Protein AF-A0AAJ6B720-F1 (afdb_monomer_lite)

Foldseek 3Di:
DDDDPDDPPPPPPPPPPVPPVVVVPPDPPPLLDDDPPDDPVSVVVNVVVVVVVVVVVVVVVVVVVVVVVVVD

Organism: NCBI:txid3121371

pLDDT: mean 73.32, std 17.74, range [37.72, 95.38]

Structure (mmCIF, N/CA/C/O backbone):
data_AF-A0AAJ6B720-F1
#
_entry.id   AF-A0AAJ6B720-F1
#
loop_
_atom_site.group_PDB
_atom_site.id
_atom_site.type_symbol
_atom_site.label_atom_id
_atom_site.label_alt_id
_atom_site.label_comp_id
_atom_site.label_asym_id
_atom_site.label_entity_id
_atom_site.label_seq_id
_atom_site.pdbx_PDB_ins_code
_atom_site.Cartn_x
_atom_site.Cartn_y
_atom_site.Cartn_z
_atom_site.occupancy
_atom_site.B_iso_or_equiv
_atom_site.auth_seq_id
_atom_site.auth_comp_id
_atom_site.auth_asym_id
_atom_site.auth_atom_id
_atom_site.pdbx_PDB_model_num
ATOM 1 N N . MET A 1 1 ? -36.763 -2.307 -63.839 1.00 37.72 1 MET A N 1
ATOM 2 C CA . MET A 1 1 ? -36.811 -2.196 -62.366 1.00 37.72 1 MET A CA 1
ATOM 3 C C . MET A 1 1 ? -35.453 -2.609 -61.831 1.00 37.72 1 MET A C 1
ATOM 5 O O . MET A 1 1 ? -35.177 -3.797 -61.818 1.00 37.72 1 MET A O 1
ATOM 9 N N . SER A 1 2 ? -34.606 -1.652 -61.450 1.00 39.44 2 SER A N 1
ATOM 10 C CA . SER A 1 2 ? -33.385 -1.938 -60.687 1.00 39.44 2 SER A CA 1
ATOM 11 C C . SER A 1 2 ? -33.478 -1.186 -59.374 1.00 39.44 2 SER A C 1
ATOM 13 O O . SER A 1 2 ? -33.624 0.033 -59.358 1.00 39.44 2 SER A O 1
ATOM 15 N N . ILE A 1 3 ? -33.478 -1.946 -58.288 1.00 54.09 3 ILE A N 1
ATOM 16 C CA . ILE A 1 3 ? -33.610 -1.467 -56.921 1.00 54.09 3 ILE A CA 1
ATOM 17 C C . ILE A 1 3 ? -32.197 -1.097 -56.464 1.00 54.09 3 ILE A C 1
ATOM 19 O O . ILE A 1 3 ? -31.321 -1.957 -56.399 1.00 54.09 3 ILE A O 1
ATOM 23 N N . THR A 1 4 ? -31.941 0.182 -56.203 1.00 53.19 4 THR A N 1
ATOM 24 C CA . THR A 1 4 ? -30.715 0.634 -55.538 1.00 53.19 4 THR A CA 1
ATOM 25 C C . THR A 1 4 ? -30.801 0.265 -54.062 1.00 53.19 4 THR A C 1
ATOM 27 O O . THR A 1 4 ? -31.576 0.866 -53.319 1.00 53.19 4 THR A O 1
ATOM 30 N N . PHE A 1 5 ? -30.009 -0.712 -53.628 1.00 49.56 5 PHE A N 1
ATOM 31 C CA . PHE A 1 5 ? -29.805 -0.979 -52.208 1.00 49.56 5 PHE A CA 1
ATOM 32 C C . PHE A 1 5 ? -28.852 0.081 -51.648 1.00 49.56 5 PHE A C 1
ATOM 34 O O . PHE A 1 5 ? -27.641 0.033 -51.855 1.00 49.56 5 PHE A O 1
ATOM 41 N N . PHE A 1 6 ? -29.424 1.078 -50.977 1.00 53.62 6 PHE A N 1
ATOM 42 C CA . PHE A 1 6 ? -28.683 2.017 -50.146 1.00 53.62 6 PHE A CA 1
ATOM 43 C C . PHE A 1 6 ? -28.211 1.247 -48.908 1.00 53.62 6 PHE A C 1
ATOM 45 O O . PHE A 1 6 ? -29.038 0.781 -48.130 1.00 53.62 6 PHE A O 1
ATOM 52 N N . ASN A 1 7 ? -26.900 1.049 -48.770 1.00 50.41 7 ASN A N 1
ATOM 53 C CA . ASN A 1 7 ? -26.303 0.312 -47.659 1.00 50.41 7 ASN A CA 1
ATOM 54 C C . ASN A 1 7 ? -25.896 1.326 -46.567 1.00 50.41 7 ASN A C 1
ATOM 56 O O . ASN A 1 7 ? -24.945 2.079 -46.783 1.00 50.41 7 ASN A O 1
ATOM 60 N N . PRO A 1 8 ? -26.603 1.424 -45.425 1.00 50.69 8 PRO A N 1
ATOM 6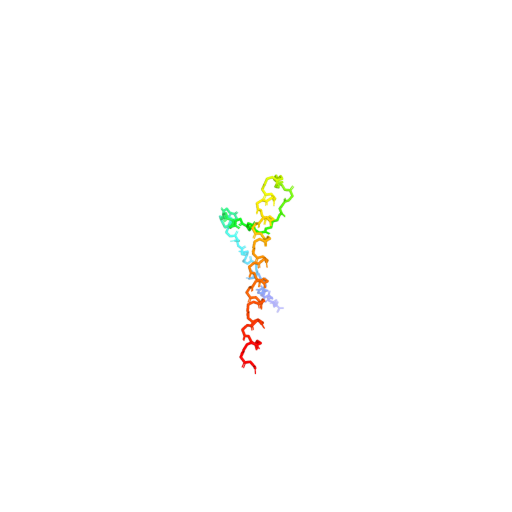1 C CA . PRO A 1 8 ? -26.344 2.449 -44.406 1.00 50.69 8 PRO A CA 1
ATOM 62 C C . PRO A 1 8 ? -25.164 2.109 -43.472 1.00 50.69 8 PRO A C 1
ATOM 64 O O . PRO A 1 8 ? -24.887 2.846 -42.523 1.00 50.69 8 PRO A O 1
ATOM 67 N N . ASP A 1 9 ? -24.444 1.018 -43.738 1.00 47.00 9 ASP A N 1
ATOM 68 C CA . ASP A 1 9 ? -23.468 0.442 -42.806 1.00 47.00 9 ASP A CA 1
ATOM 69 C C . ASP A 1 9 ? -22.070 1.094 -42.845 1.00 47.00 9 ASP A C 1
ATOM 71 O O . ASP A 1 9 ? -21.137 0.670 -42.172 1.00 47.00 9 ASP A O 1
ATOM 75 N N . LEU A 1 10 ? -21.903 2.193 -43.589 1.00 46.81 10 LEU A N 1
ATOM 76 C CA . LEU A 1 10 ? -20.647 2.958 -43.612 1.00 46.81 10 LEU A CA 1
ATOM 77 C C . LEU A 1 10 ? -20.561 4.048 -42.527 1.00 46.81 10 LEU A C 1
ATOM 79 O O . LEU A 1 10 ? -19.744 4.963 -42.627 1.00 46.81 10 LEU A O 1
ATOM 83 N N . SER A 1 11 ? -21.413 3.993 -41.500 1.00 50.03 11 SER A N 1
ATOM 84 C CA . SER A 1 11 ? -21.481 5.026 -40.454 1.00 50.03 11 SER A CA 1
ATOM 85 C C . SER A 1 11 ? -20.878 4.624 -39.101 1.00 50.03 11 SER A C 1
ATOM 87 O O . SER A 1 11 ? -20.726 5.490 -38.240 1.00 50.03 11 SER A O 1
ATOM 89 N N . GLN A 1 12 ? -20.453 3.368 -38.910 1.00 49.72 12 GLN A N 1
ATOM 90 C CA . GLN A 1 12 ? -19.932 2.894 -37.615 1.00 49.72 12 GLN A CA 1
ATOM 91 C C . GLN A 1 12 ? -18.403 2.848 -37.482 1.00 49.72 12 GLN A C 1
ATOM 93 O O . GLN A 1 12 ? -17.890 2.474 -36.433 1.00 49.72 12 GLN A O 1
ATOM 98 N N . ALA A 1 13 ? -17.649 3.305 -38.481 1.00 49.41 13 ALA A N 1
ATOM 99 C CA . ALA A 1 13 ? -16.194 3.424 -38.383 1.00 49.41 13 ALA A CA 1
ATOM 100 C C . ALA A 1 13 ? -15.748 4.880 -38.175 1.00 49.41 13 ALA A C 1
ATOM 102 O O . ALA A 1 13 ? -14.770 5.334 -38.764 1.00 49.41 13 ALA A O 1
ATOM 103 N N . ARG A 1 14 ? -16.443 5.653 -37.328 1.00 49.47 14 ARG A N 1
ATOM 104 C CA . ARG A 1 14 ? -15.797 6.831 -36.734 1.00 49.47 14 ARG A CA 1
ATOM 105 C C . ARG A 1 14 ? -14.876 6.318 -35.649 1.00 49.47 14 ARG A C 1
ATOM 107 O O . ARG A 1 14 ? -15.264 6.180 -34.495 1.00 49.47 14 ARG A O 1
ATOM 114 N N . PHE A 1 15 ? -13.669 5.986 -36.096 1.00 50.50 15 PHE A N 1
ATOM 115 C CA . PHE A 1 15 ? -12.483 5.835 -35.282 1.00 50.50 15 PHE A CA 1
ATOM 116 C C . PHE A 1 15 ? -12.576 6.807 -34.115 1.00 50.50 15 PHE A C 1
ATOM 118 O O . PHE A 1 15 ? -12.528 8.027 -34.279 1.00 50.50 15 PHE A O 1
ATOM 125 N N . ASN A 1 16 ? -12.759 6.232 -32.934 1.00 52.19 16 ASN A N 1
ATOM 126 C CA . ASN A 1 16 ? -12.422 6.860 -31.683 1.00 52.19 16 ASN A CA 1
ATOM 127 C C . ASN A 1 16 ? -10.912 7.102 -31.784 1.00 52.19 16 ASN A C 1
ATOM 129 O O . ASN A 1 16 ? -10.118 6.219 -31.460 1.00 52.19 16 ASN A O 1
ATOM 133 N N . VAL A 1 17 ? -10.523 8.229 -32.396 1.00 57.94 17 VAL A N 1
ATOM 134 C CA . VAL A 1 17 ? -9.147 8.719 -32.430 1.00 57.94 17 VAL A CA 1
ATOM 135 C C . VAL A 1 17 ? -8.855 9.053 -30.984 1.00 57.94 17 VAL A C 1
ATOM 137 O O . VAL A 1 17 ? -9.072 10.168 -30.521 1.00 57.94 17 VAL A O 1
ATOM 140 N N . LYS A 1 18 ? -8.503 8.003 -30.244 1.00 60.59 18 LYS A N 1
ATOM 141 C CA . LYS A 1 18 ? -8.080 8.046 -28.863 1.00 60.59 18 LYS A CA 1
ATOM 142 C C . LYS A 1 18 ? -6.900 8.995 -28.891 1.00 60.59 18 LYS A C 1
ATOM 144 O O . LYS A 1 18 ? -5.862 8.662 -29.454 1.00 60.59 18 LYS A O 1
ATOM 149 N N . ASP A 1 19 ? -7.180 10.213 -28.445 1.00 66.12 19 ASP A N 1
ATOM 150 C CA . ASP A 1 19 ? -6.325 11.385 -28.511 1.00 66.12 19 ASP A CA 1
ATOM 151 C C . ASP A 1 19 ? -4.879 10.948 -28.282 1.00 66.12 19 ASP A C 1
ATOM 153 O O . ASP A 1 19 ? -4.545 10.476 -27.197 1.00 66.12 19 ASP A O 1
ATOM 157 N N . VAL A 1 20 ? -4.037 10.998 -29.317 1.00 66.88 20 VAL A N 1
ATOM 158 C CA . VAL A 1 20 ? -2.646 10.518 -29.237 1.00 66.88 20 VAL A CA 1
ATOM 159 C C . VAL A 1 20 ? -1.906 11.267 -28.122 1.00 66.88 20 VAL A C 1
ATOM 161 O O . VAL A 1 20 ? -1.005 10.720 -27.493 1.00 66.88 20 VAL A O 1
ATOM 164 N N . LEU A 1 21 ? -2.366 12.479 -27.788 1.00 66.88 21 LEU A N 1
ATOM 165 C CA . LEU A 1 21 ? -1.882 13.292 -26.675 1.00 66.88 21 LEU A CA 1
ATOM 166 C C . LEU A 1 21 ? -2.283 12.735 -25.299 1.00 66.88 21 LEU A C 1
ATOM 168 O O . LEU A 1 21 ? -1.579 12.953 -24.314 1.00 66.88 21 LEU A O 1
ATOM 172 N N . SER A 1 22 ? -3.373 11.968 -25.209 1.00 63.09 22 SER A N 1
ATOM 173 C CA . SER A 1 22 ? -3.783 11.285 -23.976 1.00 63.09 22 SER A CA 1
ATOM 174 C C . SER A 1 22 ? -2.811 10.178 -23.561 1.00 63.09 22 SER A C 1
ATOM 176 O O . SER A 1 22 ? -2.650 9.950 -22.365 1.00 63.09 22 SER A O 1
ATOM 178 N N . SER A 1 23 ? -2.091 9.565 -24.507 1.00 63.88 23 SER A N 1
ATOM 179 C CA . SER A 1 23 ? -1.011 8.608 -24.221 1.00 63.88 23 SER A CA 1
ATOM 180 C C . SER A 1 23 ? 0.215 9.260 -23.574 1.00 63.88 23 SER A C 1
ATOM 182 O O . SER A 1 23 ? 0.995 8.572 -22.923 1.00 63.88 23 SER A O 1
ATOM 184 N N . PHE A 1 24 ? 0.375 10.580 -23.715 1.00 70.75 24 PHE A N 1
ATOM 185 C CA . PHE A 1 24 ? 1.437 11.352 -23.061 1.00 70.75 24 PHE A CA 1
ATOM 186 C C . PHE A 1 24 ? 1.019 11.918 -21.703 1.00 70.75 24 PHE A C 1
ATOM 188 O O . PHE A 1 24 ? 1.854 12.490 -20.995 1.00 70.75 24 PHE A O 1
ATOM 195 N N . ARG A 1 25 ? -0.254 11.771 -21.301 1.00 67.50 25 ARG A N 1
ATOM 196 C CA . ARG A 1 25 ? -0.638 12.049 -19.916 1.00 67.50 25 ARG A CA 1
ATOM 197 C C . ARG A 1 25 ? 0.095 11.028 -19.063 1.00 67.50 25 ARG A C 1
ATOM 199 O O . ARG A 1 25 ? -0.219 9.843 -19.125 1.00 67.50 25 ARG A O 1
ATOM 206 N N . LYS A 1 26 ? 1.089 11.496 -18.300 1.00 57.31 26 LYS A N 1
ATOM 207 C CA . LYS A 1 26 ? 1.769 10.691 -17.285 1.00 57.31 26 LYS A CA 1
ATOM 208 C C . LYS A 1 26 ? 0.679 10.059 -16.432 1.00 57.31 26 LYS A C 1
ATOM 210 O O . LYS A 1 26 ? 0.004 10.766 -15.684 1.00 57.31 26 LYS A O 1
ATOM 215 N N . GLN A 1 27 ? 0.457 8.758 -16.611 1.00 63.28 27 GLN A N 1
ATOM 216 C CA . GLN A 1 27 ? -0.397 8.018 -15.700 1.00 63.28 27 GLN A CA 1
ATOM 217 C C . GLN A 1 27 ? 0.180 8.254 -14.304 1.00 63.28 27 GLN A C 1
ATOM 219 O O . GLN A 1 27 ? 1.411 8.213 -14.166 1.00 63.28 27 GLN A O 1
ATOM 224 N N . PRO A 1 28 ? -0.654 8.580 -13.300 1.00 57.62 28 PRO A N 1
ATOM 225 C CA . PRO A 1 28 ? -0.168 8.618 -11.934 1.00 57.62 28 PRO A CA 1
ATOM 226 C C . PRO A 1 28 ? 0.530 7.283 -11.706 1.00 57.62 28 PRO A C 1
ATOM 228 O O . PRO A 1 28 ? -0.049 6.232 -11.979 1.00 57.62 28 PRO A O 1
ATOM 231 N N . LEU A 1 29 ? 1.816 7.347 -11.355 1.00 56.97 29 LEU A N 1
ATOM 232 C CA . LEU A 1 29 ? 2.599 6.163 -11.050 1.00 56.97 29 LEU A CA 1
ATOM 233 C C . LEU A 1 29 ? 1.780 5.415 -9.998 1.00 56.97 29 LEU A C 1
ATOM 235 O O . LEU A 1 29 ? 1.552 5.962 -8.918 1.00 56.97 29 LEU A O 1
ATOM 239 N N . GLU A 1 30 ? 1.244 4.247 -10.344 1.00 63.62 30 GLU A N 1
ATOM 240 C CA . GLU A 1 30 ? 0.583 3.383 -9.372 1.00 63.62 30 GLU A CA 1
ATOM 241 C C . GLU A 1 30 ? 1.686 2.911 -8.429 1.00 63.62 30 GLU A C 1
ATOM 243 O O . GLU A 1 30 ? 2.339 1.901 -8.675 1.00 63.62 30 GLU A O 1
ATOM 248 N N . LYS A 1 31 ? 1.963 3.734 -7.409 1.00 63.19 31 LYS A N 1
ATOM 249 C CA . LYS A 1 31 ? 3.067 3.572 -6.456 1.00 63.19 31 LYS A CA 1
ATOM 250 C C . LYS A 1 31 ? 2.993 2.254 -5.692 1.00 63.19 31 LYS A C 1
ATOM 252 O O . LYS A 1 31 ? 3.987 1.832 -5.127 1.00 63.19 31 LYS A O 1
ATOM 257 N N . ASP A 1 32 ? 1.843 1.593 -5.726 1.00 65.56 32 ASP A N 1
ATOM 258 C CA . ASP A 1 32 ? 1.584 0.380 -4.960 1.00 65.56 32 ASP A CA 1
ATOM 259 C C . ASP A 1 32 ? 1.867 -0.908 -5.751 1.00 65.56 32 ASP A C 1
ATOM 261 O O . ASP A 1 32 ? 1.662 -2.005 -5.229 1.00 65.56 32 ASP A O 1
ATOM 265 N N . GLN A 1 33 ? 2.313 -0.812 -7.010 1.00 77.69 33 GLN A N 1
ATOM 266 C CA . GLN A 1 33 ? 2.621 -1.978 -7.841 1.00 77.69 33 GLN A CA 1
ATOM 267 C C . GLN A 1 33 ? 4.112 -2.081 -8.138 1.00 77.69 33 GLN A C 1
ATOM 269 O O . GLN A 1 33 ? 4.708 -1.188 -8.739 1.00 77.69 33 GLN A O 1
ATOM 274 N N . ILE A 1 34 ? 4.685 -3.232 -7.783 1.00 80.06 34 ILE A N 1
ATOM 275 C CA . ILE A 1 34 ? 6.049 -3.588 -8.164 1.00 80.06 34 ILE A CA 1
ATOM 276 C C . ILE A 1 34 ? 6.080 -3.888 -9.665 1.00 80.06 34 ILE A C 1
ATOM 278 O O . ILE A 1 34 ? 5.334 -4.739 -10.156 1.00 80.06 34 ILE A O 1
ATOM 282 N N . ARG A 1 35 ? 6.962 -3.203 -10.392 1.00 83.12 35 ARG A N 1
ATOM 283 C CA . ARG A 1 35 ? 7.209 -3.402 -11.823 1.00 83.12 35 ARG A CA 1
ATOM 284 C C . ARG A 1 35 ? 8.554 -4.093 -12.029 1.00 83.12 35 ARG A C 1
ATOM 286 O O . ARG A 1 35 ? 9.450 -3.990 -11.196 1.00 83.12 35 ARG A O 1
ATOM 293 N N . GLY A 1 36 ? 8.687 -4.824 -13.137 1.00 80.25 36 GLY A N 1
ATOM 294 C CA . GLY A 1 36 ? 9.881 -5.630 -13.427 1.00 80.25 36 GLY A CA 1
ATOM 295 C C . GLY A 1 36 ? 11.164 -4.823 -13.664 1.00 80.25 36 GLY A C 1
ATOM 296 O O . GLY A 1 36 ? 12.238 -5.411 -13.708 1.00 80.25 36 GLY A O 1
ATOM 297 N N . ASP A 1 37 ? 11.053 -3.505 -13.824 1.00 87.81 37 ASP A N 1
ATOM 298 C CA . ASP A 1 37 ? 12.140 -2.549 -14.039 1.00 87.81 37 ASP A CA 1
ATOM 299 C C . ASP A 1 37 ? 12.567 -1.789 -12.769 1.00 87.81 37 ASP A C 1
ATOM 301 O O . ASP A 1 37 ? 13.465 -0.955 -12.846 1.00 87.81 37 ASP A O 1
ATOM 305 N N . MET A 1 38 ? 11.962 -2.080 -11.612 1.00 86.44 38 MET A N 1
ATOM 306 C CA . MET A 1 38 ? 12.280 -1.400 -10.351 1.00 86.44 38 MET A CA 1
ATOM 307 C C . MET A 1 38 ? 13.580 -1.906 -9.722 1.00 86.44 38 MET A C 1
ATOM 309 O O . MET A 1 38 ? 13.877 -3.105 -9.746 1.00 86.44 38 MET A O 1
ATOM 313 N N . THR A 1 39 ? 14.336 -1.001 -9.099 1.00 91.25 39 THR A N 1
ATOM 314 C CA . THR A 1 39 ? 15.506 -1.384 -8.301 1.00 91.25 39 THR A CA 1
ATOM 315 C C . THR A 1 39 ? 15.090 -2.015 -6.974 1.00 91.25 39 THR A C 1
ATOM 317 O O . THR A 1 39 ? 13.949 -1.902 -6.519 1.00 91.25 39 THR A O 1
ATOM 320 N N . SER A 1 40 ? 16.037 -2.684 -6.311 1.00 88.75 40 SER A N 1
ATOM 321 C CA . SER A 1 40 ? 15.784 -3.238 -4.980 1.00 88.75 40 SER A CA 1
ATOM 322 C C . SER A 1 40 ? 15.425 -2.153 -3.962 1.00 88.75 40 SER A C 1
ATOM 324 O O . SER A 1 40 ? 14.626 -2.430 -3.068 1.00 88.75 40 SER A O 1
ATOM 326 N N . GLU A 1 41 ? 15.995 -0.946 -4.069 1.00 91.19 41 GLU A N 1
ATOM 327 C CA . GLU A 1 41 ? 15.622 0.172 -3.199 1.00 91.19 41 GLU A CA 1
ATOM 328 C C . GLU A 1 41 ? 14.163 0.577 -3.426 1.00 91.19 41 GLU A C 1
ATOM 330 O O . GLU A 1 41 ? 13.391 0.637 -2.471 1.00 91.19 41 GLU A O 1
ATOM 335 N N . GLU A 1 42 ? 13.754 0.758 -4.681 1.00 85.62 42 GLU A N 1
ATOM 336 C CA . GLU A 1 42 ? 12.386 1.158 -5.023 1.00 85.62 42 GLU A CA 1
ATOM 337 C C . GLU A 1 42 ? 11.361 0.099 -4.588 1.00 85.62 42 GLU A C 1
ATOM 339 O O . GLU A 1 42 ? 10.299 0.426 -4.060 1.00 85.62 42 GLU A O 1
ATOM 344 N N . ILE A 1 43 ? 11.689 -1.189 -4.737 1.00 87.88 43 ILE A N 1
ATOM 345 C CA . ILE A 1 43 ? 10.852 -2.286 -4.232 1.00 87.88 43 ILE A CA 1
ATOM 346 C C . ILE A 1 43 ? 10.736 -2.220 -2.705 1.00 87.88 43 ILE A C 1
ATOM 348 O O . ILE A 1 43 ? 9.650 -2.426 -2.160 1.00 87.88 43 ILE A O 1
ATOM 352 N N . SER A 1 44 ? 11.837 -1.933 -2.002 1.00 89.38 44 SER A N 1
ATOM 353 C CA . SER A 1 44 ? 11.838 -1.856 -0.539 1.00 89.38 44 SER A CA 1
ATOM 354 C C . SER A 1 44 ? 10.932 -0.745 -0.007 1.00 89.38 44 SER A C 1
ATOM 356 O O . SER A 1 44 ? 10.263 -0.947 1.008 1.00 8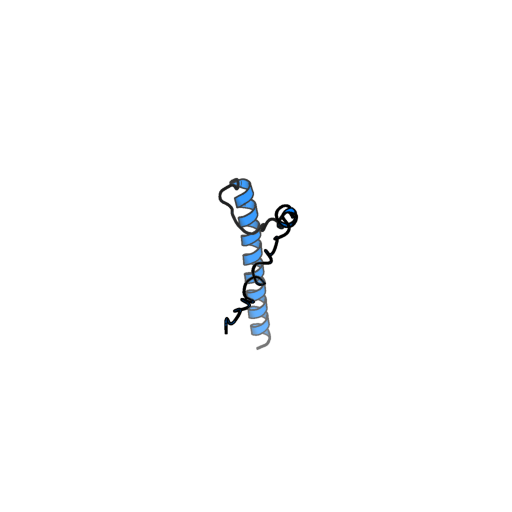9.38 44 SER A O 1
ATOM 358 N N . GLU A 1 45 ? 10.845 0.382 -0.714 1.00 88.56 45 GLU A N 1
ATOM 359 C CA . GLU A 1 45 ? 9.948 1.485 -0.366 1.00 88.56 45 GLU A CA 1
ATOM 360 C C . GLU A 1 45 ? 8.481 1.058 -0.498 1.00 88.56 45 GLU A C 1
ATOM 362 O O . GLU A 1 45 ? 7.727 1.145 0.473 1.00 88.56 45 GLU A O 1
ATOM 367 N N . VAL A 1 46 ? 8.100 0.481 -1.646 1.00 88.12 46 VAL A N 1
ATOM 368 C CA . VAL A 1 46 ? 6.726 0.003 -1.892 1.00 88.12 46 VAL A CA 1
ATOM 369 C C . VAL A 1 46 ? 6.301 -1.043 -0.861 1.00 88.12 46 VAL A C 1
ATOM 371 O O . VAL A 1 46 ? 5.193 -0.997 -0.321 1.00 88.12 46 VAL A O 1
ATOM 374 N N . VAL A 1 47 ? 7.187 -1.993 -0.555 1.00 88.88 47 VAL A N 1
ATOM 375 C CA . VAL A 1 47 ? 6.907 -3.036 0.438 1.00 88.88 47 VAL A CA 1
ATOM 376 C C . VAL A 1 47 ? 6.772 -2.437 1.839 1.00 88.88 47 VAL A C 1
ATOM 378 O O . VAL A 1 47 ? 5.857 -2.818 2.571 1.00 88.88 47 VAL A O 1
ATOM 381 N N . SER A 1 48 ? 7.633 -1.489 2.212 1.00 90.44 48 SER A N 1
ATOM 382 C CA . SER A 1 48 ? 7.585 -0.832 3.525 1.00 90.44 48 SER A CA 1
ATOM 383 C C . SER A 1 48 ? 6.272 -0.079 3.730 1.00 90.44 48 SER A C 1
ATOM 385 O O . SER A 1 48 ? 5.600 -0.272 4.748 1.00 90.44 48 SER A O 1
ATOM 387 N N . ASP A 1 49 ? 5.852 0.702 2.735 1.00 89.12 49 ASP A N 1
ATOM 388 C CA . ASP A 1 49 ? 4.586 1.438 2.766 1.00 89.12 49 ASP A CA 1
ATOM 389 C C . ASP A 1 49 ? 3.387 0.487 2.881 1.00 89.12 49 ASP A C 1
ATOM 391 O O . ASP A 1 49 ? 2.449 0.716 3.662 1.00 89.12 49 ASP A O 1
ATOM 395 N N . ARG A 1 50 ? 3.439 -0.646 2.170 1.00 89.12 50 ARG A N 1
ATOM 396 C CA . ARG A 1 50 ? 2.389 -1.664 2.234 1.00 89.12 50 ARG A CA 1
ATOM 397 C C . ARG A 1 50 ? 2.318 -2.334 3.602 1.00 89.12 50 ARG A C 1
ATOM 39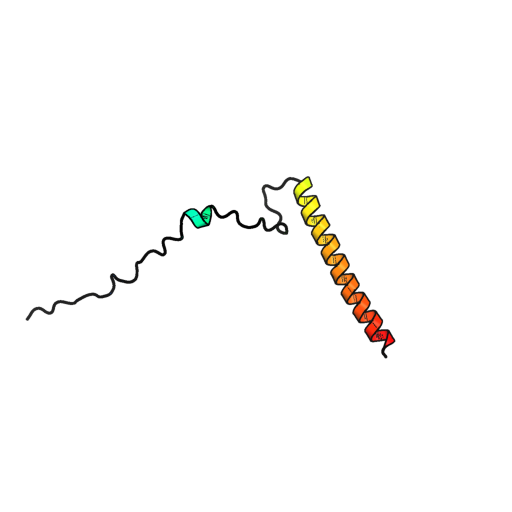9 O O . ARG A 1 50 ? 1.218 -2.508 4.127 1.00 89.12 50 ARG A O 1
ATOM 406 N N . ILE A 1 51 ? 3.460 -2.680 4.196 1.00 92.19 51 ILE A N 1
ATOM 407 C CA . ILE A 1 51 ? 3.526 -3.277 5.537 1.00 92.19 51 ILE A CA 1
ATOM 408 C C . ILE A 1 51 ? 2.916 -2.329 6.570 1.00 92.19 51 ILE A C 1
ATOM 410 O O . ILE A 1 51 ? 2.067 -2.749 7.356 1.00 92.19 51 ILE A O 1
ATOM 414 N N . ILE A 1 52 ? 3.288 -1.045 6.545 1.00 92.81 52 ILE A N 1
ATOM 415 C CA . ILE A 1 52 ? 2.742 -0.042 7.472 1.00 92.81 52 ILE A CA 1
ATOM 416 C C . ILE A 1 52 ? 1.223 0.062 7.325 1.00 92.81 52 ILE A C 1
ATOM 418 O O . ILE A 1 52 ? 0.507 0.133 8.325 1.00 92.81 52 ILE A O 1
ATOM 422 N N . THR A 1 53 ? 0.725 0.050 6.089 1.00 92.38 53 THR A N 1
ATOM 423 C CA . THR A 1 53 ? -0.713 0.106 5.805 1.00 92.38 53 THR A CA 1
ATOM 424 C C . THR A 1 53 ? -1.446 -1.089 6.407 1.00 92.38 53 THR A C 1
ATOM 426 O O . THR A 1 53 ? -2.405 -0.907 7.1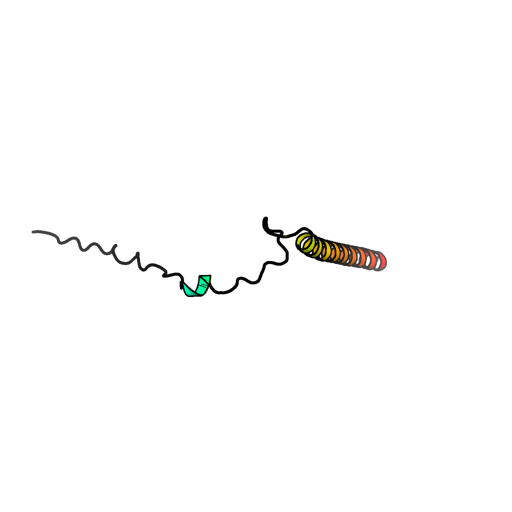54 1.00 92.38 53 THR A O 1
ATOM 429 N N . VAL A 1 54 ? -0.940 -2.303 6.177 1.00 92.94 54 VAL A N 1
ATOM 430 C CA . VAL A 1 54 ? -1.531 -3.530 6.728 1.00 92.94 54 VAL A CA 1
ATOM 431 C C . VAL A 1 54 ? -1.518 -3.512 8.257 1.00 92.94 54 VAL A C 1
ATOM 433 O O . VAL A 1 54 ? -2.516 -3.859 8.881 1.00 92.94 54 VAL A O 1
ATOM 436 N N . ILE A 1 55 ? -0.423 -3.071 8.884 1.00 93.50 55 ILE A N 1
ATOM 437 C CA . ILE A 1 55 ? -0.340 -2.977 10.350 1.00 93.50 55 ILE A CA 1
ATOM 438 C C . ILE A 1 55 ? -1.403 -2.018 10.896 1.00 93.50 55 ILE A C 1
ATOM 440 O O . ILE A 1 55 ? -2.070 -2.345 11.877 1.00 93.50 55 ILE A O 1
ATOM 444 N N . LYS A 1 56 ? -1.592 -0.857 10.260 1.00 94.00 56 LYS A N 1
ATOM 445 C CA . LYS A 1 56 ? -2.622 0.112 10.664 1.00 94.00 56 LYS A CA 1
ATOM 446 C C . LYS A 1 56 ? -4.025 -0.471 10.542 1.00 94.00 56 LYS A C 1
ATOM 448 O O . LYS A 1 56 ? -4.808 -0.350 11.476 1.00 94.00 56 LYS A O 1
ATOM 453 N N . GLU A 1 57 ? -4.332 -1.130 9.428 1.00 94.19 57 GLU A N 1
ATOM 454 C CA . GLU A 1 57 ? -5.630 -1.782 9.226 1.00 94.19 57 GLU A CA 1
ATOM 455 C C . GLU A 1 57 ? -5.904 -2.834 10.308 1.00 94.19 57 GLU A C 1
ATOM 457 O O . GLU A 1 57 ? -6.975 -2.836 10.914 1.00 94.19 57 GLU A O 1
ATOM 462 N N . GLN A 1 58 ? -4.918 -3.684 10.607 1.00 94.31 58 GLN A N 1
ATOM 463 C CA . GLN A 1 58 ? -5.038 -4.701 11.654 1.00 94.31 58 GLN A CA 1
ATOM 464 C C . GLN A 1 58 ? -5.217 -4.080 13.042 1.00 94.31 58 GLN A C 1
ATOM 466 O O . GLN A 1 58 ? -6.017 -4.570 13.838 1.00 94.31 58 GLN A O 1
ATOM 471 N N . PHE A 1 59 ? -4.511 -2.985 13.329 1.00 95.38 59 PHE A N 1
ATOM 472 C CA . PHE A 1 59 ? -4.657 -2.261 14.587 1.00 95.38 59 PHE A CA 1
ATOM 473 C C . PHE A 1 59 ? -6.060 -1.668 14.746 1.00 95.38 59 PHE A C 1
ATOM 475 O O . PHE A 1 59 ? -6.682 -1.852 15.788 1.00 95.38 59 PHE A O 1
ATOM 482 N N . GLU A 1 60 ? -6.594 -1.015 13.714 1.00 95.06 60 GLU A N 1
ATOM 483 C CA . GLU A 1 60 ? -7.943 -0.441 13.751 1.00 95.06 60 GLU A CA 1
ATOM 484 C C . GLU A 1 60 ? -9.024 -1.515 13.923 1.00 95.06 60 GLU A C 1
ATOM 486 O O . GLU A 1 60 ? -9.978 -1.331 14.682 1.00 95.06 60 GLU A O 1
ATOM 491 N N . VAL A 1 61 ? -8.868 -2.669 13.269 1.00 94.06 61 VAL A N 1
ATOM 492 C CA . VAL A 1 61 ? -9.766 -3.817 13.466 1.00 94.06 61 VAL A CA 1
ATOM 493 C C . VAL A 1 61 ? -9.670 -4.343 14.899 1.00 94.06 61 VAL A C 1
ATOM 495 O O . VAL A 1 61 ? -10.695 -4.564 15.545 1.00 94.06 61 VAL A O 1
ATOM 498 N N . ALA A 1 62 ? -8.456 -4.518 15.421 1.00 92.69 62 ALA A N 1
ATOM 499 C CA . ALA A 1 62 ? -8.242 -4.986 16.786 1.00 92.69 62 ALA A CA 1
ATOM 500 C C . ALA A 1 62 ? -8.819 -4.014 17.826 1.00 92.69 62 ALA A C 1
ATOM 502 O O . ALA A 1 62 ? -9.467 -4.457 18.773 1.00 92.69 62 ALA A O 1
ATOM 503 N N . LYS A 1 63 ? -8.647 -2.705 17.618 1.00 93.25 63 LYS A N 1
ATOM 504 C CA . LYS A 1 63 ? -9.201 -1.650 18.469 1.00 93.25 63 LYS A CA 1
ATOM 505 C C . LYS A 1 63 ? -10.726 -1.714 18.517 1.00 93.25 63 LYS A C 1
ATOM 507 O O . LYS A 1 63 ? -11.289 -1.783 19.603 1.00 93.25 63 LYS A O 1
ATOM 512 N N . LYS A 1 64 ? -11.390 -1.791 17.360 1.00 92.62 64 LYS A N 1
ATOM 513 C CA . LYS A 1 64 ? -12.855 -1.937 17.295 1.00 92.62 64 LYS A CA 1
ATOM 514 C C . LYS A 1 64 ? -13.341 -3.196 18.009 1.00 92.62 64 LYS A C 1
ATOM 516 O O . LYS A 1 64 ? -14.331 -3.155 18.728 1.00 92.62 64 LYS A O 1
ATOM 521 N N . ASN A 1 65 ? -12.633 -4.312 17.837 1.00 90.81 65 ASN A N 1
ATOM 522 C CA . ASN A 1 65 ? -12.959 -5.566 18.517 1.00 90.81 65 ASN A CA 1
ATOM 523 C C . ASN A 1 65 ? -12.748 -5.495 20.036 1.00 90.81 65 ASN A C 1
ATOM 525 O O . ASN A 1 65 ? -13.388 -6.245 20.769 1.00 90.81 65 ASN A O 1
ATOM 529 N N . PHE A 1 66 ? -11.824 -4.656 20.501 1.00 91.12 66 PHE A N 1
ATOM 530 C CA . PHE A 1 66 ? -11.595 -4.416 21.920 1.00 91.12 66 PHE A CA 1
ATOM 531 C 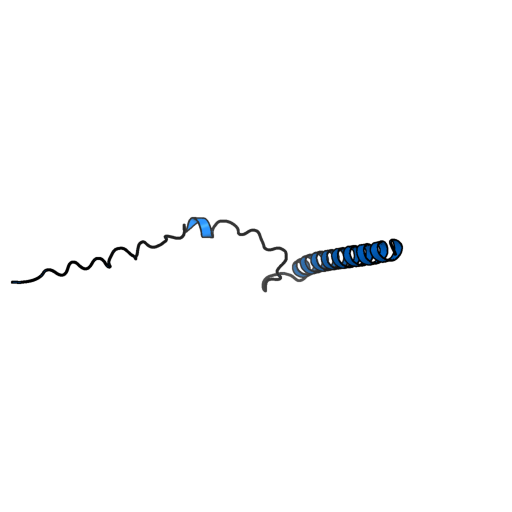C . PHE A 1 66 ? -12.706 -3.544 22.516 1.00 91.12 66 PHE A C 1
ATOM 533 O O . PHE A 1 66 ? -13.325 -3.951 23.491 1.00 91.12 66 PHE A O 1
ATOM 540 N N . GLU A 1 67 ? -13.028 -2.414 21.884 1.00 88.31 67 GLU A N 1
ATOM 541 C CA . GLU A 1 67 ? -14.107 -1.512 22.319 1.00 88.31 67 GLU A CA 1
ATOM 542 C C . GLU A 1 67 ? -15.464 -2.235 22.354 1.00 88.31 67 GLU A C 1
ATOM 544 O O . GLU A 1 67 ? -16.167 -2.193 23.359 1.00 88.31 67 GLU A O 1
ATOM 549 N N . ALA A 1 68 ? -15.783 -3.021 21.320 1.00 84.50 68 ALA A N 1
ATOM 550 C CA . ALA A 1 68 ? -17.012 -3.817 21.275 1.00 84.50 68 ALA A CA 1
ATOM 551 C C . ALA A 1 68 ? -17.098 -4.901 22.369 1.00 84.50 68 ALA A C 1
ATOM 553 O O . ALA A 1 68 ? -18.186 -5.395 22.653 1.00 84.50 68 ALA A O 1
ATOM 554 N N . LYS A 1 69 ? -15.963 -5.305 22.958 1.00 77.19 69 LYS A N 1
ATOM 555 C CA . LYS A 1 69 ? -15.926 -6.226 24.103 1.00 77.19 69 LYS A CA 1
ATOM 556 C C . LYS A 1 69 ? -16.053 -5.514 25.445 1.00 77.19 69 LYS A C 1
ATOM 558 O O . LYS A 1 69 ? -16.475 -6.167 26.388 1.00 77.19 69 LYS A O 1
ATOM 563 N N . GLU A 1 70 ? -15.668 -4.243 25.547 1.00 68.50 70 GLU A N 1
ATOM 564 C CA . GLU 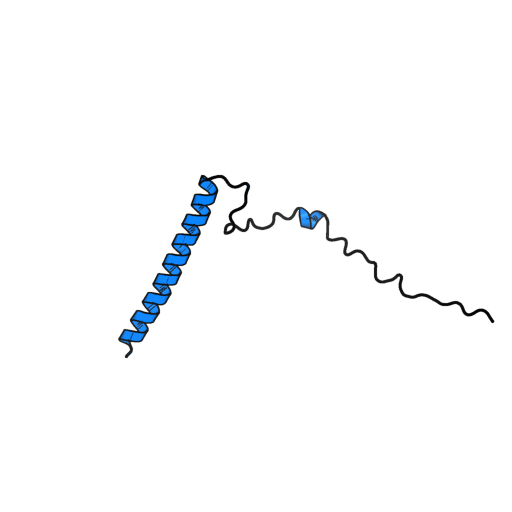A 1 70 ? -15.847 -3.457 26.776 1.00 68.50 70 GLU A CA 1
ATOM 565 C C . GLU A 1 70 ? -17.263 -2.871 26.907 1.00 68.50 70 GLU A C 1
ATOM 567 O O . GLU A 1 70 ? -17.687 -2.551 28.014 1.00 68.50 70 GLU A O 1
ATOM 572 N N . GLU A 1 71 ? -18.014 -2.757 25.806 1.00 58.62 71 GLU A N 1
ATOM 573 C CA . GLU A 1 71 ? -19.425 -2.331 25.815 1.00 58.62 71 GLU A CA 1
ATOM 574 C C . GLU A 1 71 ? -20.433 -3.462 26.141 1.00 58.62 71 GLU A C 1
ATOM 576 O O . GLU A 1 71 ? -21.635 -3.194 26.224 1.00 58.62 71 GLU A O 1
ATOM 581 N N . MET A 1 72 ? -19.971 -4.707 26.335 1.00 52.12 72 MET A N 1
ATOM 582 C CA . MET A 1 72 ? -20.775 -5.854 26.808 1.00 52.12 72 MET A CA 1
ATOM 583 C C . MET A 1 72 ? -20.523 -6.153 28.284 1.00 52.12 72 MET A C 1
ATOM 585 O O . MET A 1 72 ? -21.515 -6.474 28.979 1.00 52.12 72 MET A O 1
#

Secondary structure (DSSP, 8-state):
-------GGGGS-------GGGGGS-----TTS--TT--HHHHHHHHHHHHHHHHHHHHHHHHHHHHHHH--

Radius of gyration: 27.86 Å; chains: 1; bounding box: 53×20×89 Å

Sequence (72 aa):
MSITFFNPDLSQARFNVKDVLSSFRKQPLEKDQIRGDMTSEEISEVVSDRIITVIKEQFEVAKKNFEAKEEM